Protein AF-A0A7J6RI88-F1 (afdb_monomer_lite)

Sequence (143 aa):
PDSLFLARGNHESRNMNQLYGFKGEVEAKYDETLYNLFCEAFCLLPLAHVINDTVFVTHGGLFSKDGVTLNDIRAVDRDQEPPDSGLMTEMLWSDPMSVRGRAPSQRGVGVMFGEDVTRNFLETNNLQLVVRSHEMKDEGYEV

InterPro domains:
  IPR004843 Calcineurin-like, phosphoesterase domain [PF00149] (4-137)
  IPR006186 Serine/threonine-specific protein phosphatase/bis(5-nucleosyl)-tetraphosphatase [PR00114] (6-30)
  IPR006186 Serine/threonine-specific protein phosphatase/bis(5-nucleosyl)-tetraphosphatase [PR00114] (40-66)
  IPR006186 Serine/threonine-specific protein phosphatase/bis(5-nucleosyl)-tetraphosphatase [PR00114] (70-97)
  IPR006186 Serine/threonine-specific protein phosphatase/bis(5-nucleosyl)-tetraphosphatase [PR00114] (126-143)
  IPR006186 Serine/threonine-specific protein phosphatase/bis(5-nucleosyl)-tetraphosphatase [SM00156] (2-143)
  IPR029052 Metallo-dependent phosphatase-like [G3DSA:3.60.21.10] (1-143)
  IPR029052 Metallo-dependent phosphatase-like [SSF56300] (1-142)
  IPR051134 Protein Phosphatase PPP [PTHR45668] (1-143)

Structure (mmCIF, N/CA/C/O backbone):
data_AF-A0A7J6RI88-F1
#
_entry.id   AF-A0A7J6RI88-F1
#
loop_
_atom_site.group_PDB
_atom_site.id
_atom_site.type_symbol
_atom_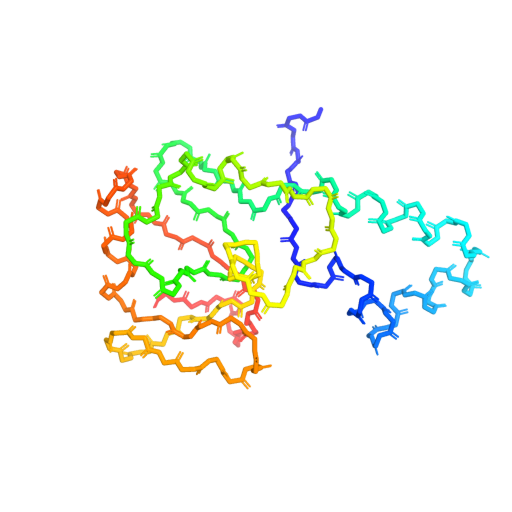site.label_atom_id
_atom_site.label_alt_id
_atom_site.label_comp_id
_atom_site.label_asym_id
_atom_site.label_entity_id
_atom_site.label_seq_id
_atom_site.pdbx_PDB_ins_code
_atom_site.Cartn_x
_atom_site.Cartn_y
_atom_site.Cartn_z
_atom_site.occupancy
_atom_site.B_iso_or_equiv
_atom_site.auth_seq_id
_atom_site.auth_comp_id
_atom_site.auth_asym_id
_atom_site.auth_atom_id
_atom_site.pdbx_PDB_model_num
ATOM 1 N N . PRO A 1 1 ? -13.877 -4.590 -17.540 1.00 85.81 1 PRO A N 1
ATOM 2 C CA . PRO A 1 1 ? -12.953 -4.040 -16.517 1.00 85.81 1 PRO A CA 1
ATOM 3 C C . PRO A 1 1 ? -13.246 -4.571 -15.104 1.00 85.81 1 PRO A C 1
ATOM 5 O O . PRO A 1 1 ? -12.341 -4.592 -14.288 1.00 85.81 1 PRO A O 1
ATOM 8 N N . ASP A 1 2 ? -14.462 -5.055 -14.832 1.00 95.75 2 ASP A N 1
ATOM 9 C CA . ASP A 1 2 ? -14.928 -5.390 -13.470 1.00 95.75 2 ASP A CA 1
ATOM 10 C C . ASP A 1 2 ? -14.640 -6.834 -13.014 1.00 95.75 2 ASP A C 1
ATOM 12 O O . ASP A 1 2 ? -15.195 -7.310 -12.028 1.00 95.75 2 ASP A O 1
ATOM 16 N N . SER A 1 3 ? -13.805 -7.563 -13.755 1.00 96.88 3 SER A N 1
ATOM 17 C CA . SER A 1 3 ? -13.481 -8.971 -13.487 1.00 96.88 3 SER A CA 1
ATOM 18 C C . SER A 1 3 ? -12.107 -9.179 -12.848 1.00 96.88 3 SER A C 1
ATOM 20 O O . SER A 1 3 ? -11.828 -10.270 -12.360 1.00 96.88 3 SER A O 1
ATOM 22 N N . LEU A 1 4 ? -11.232 -8.170 -12.893 1.00 97.75 4 LEU A N 1
ATOM 23 C CA . LEU A 1 4 ? -9.882 -8.213 -12.336 1.00 97.75 4 LEU A CA 1
ATOM 24 C C . LEU A 1 4 ? -9.530 -6.832 -11.785 1.00 97.75 4 LEU A C 1
ATOM 26 O O . LEU A 1 4 ? -9.647 -5.836 -12.495 1.00 97.75 4 LEU A O 1
ATOM 30 N N . PHE A 1 5 ? -9.057 -6.801 -10.542 1.00 98.25 5 PHE A N 1
ATOM 31 C CA . PHE A 1 5 ? -8.676 -5.582 -9.840 1.00 98.25 5 PHE A CA 1
ATOM 32 C C . PHE A 1 5 ? -7.197 -5.664 -9.473 1.00 98.25 5 PHE A C 1
ATOM 34 O O . PHE A 1 5 ? -6.744 -6.673 -8.935 1.00 98.25 5 PHE A O 1
ATOM 41 N N . LEU A 1 6 ? -6.450 -4.609 -9.787 1.00 98.56 6 LEU A N 1
ATOM 42 C CA . LEU A 1 6 ? -5.027 -4.493 -9.482 1.00 98.56 6 LEU A CA 1
ATOM 43 C C . LEU A 1 6 ? -4.847 -3.392 -8.440 1.00 98.56 6 LEU A C 1
ATOM 45 O O . LEU A 1 6 ? -5.371 -2.294 -8.611 1.00 98.56 6 LEU A O 1
ATOM 49 N N . ALA A 1 7 ? -4.113 -3.690 -7.372 1.00 98.38 7 ALA A N 1
ATOM 50 C CA . ALA A 1 7 ? -3.672 -2.704 -6.393 1.00 98.38 7 ALA A CA 1
ATOM 51 C C . ALA A 1 7 ? -2.180 -2.427 -6.592 1.00 98.38 7 ALA A C 1
ATOM 53 O O . ALA A 1 7 ? -1.427 -3.326 -6.965 1.00 98.38 7 ALA A O 1
ATOM 54 N N . ARG A 1 8 ? -1.758 -1.193 -6.332 1.00 98.81 8 ARG A N 1
ATOM 55 C CA . ARG A 1 8 ? -0.348 -0.808 -6.360 1.00 98.81 8 ARG A CA 1
ATOM 56 C C . ARG A 1 8 ? 0.388 -1.449 -5.183 1.00 98.81 8 ARG A C 1
ATOM 58 O O . ARG A 1 8 ? -0.086 -1.366 -4.052 1.00 98.81 8 ARG A O 1
ATOM 65 N N . GLY A 1 9 ? 1.545 -2.048 -5.436 1.00 98.75 9 GLY A N 1
ATOM 66 C CA . GLY A 1 9 ? 2.518 -2.428 -4.420 1.00 98.75 9 GLY A CA 1
ATOM 67 C C . GLY A 1 9 ? 3.720 -1.488 -4.406 1.00 98.75 9 GLY A C 1
ATOM 68 O O . GLY A 1 9 ? 3.836 -0.562 -5.212 1.00 98.75 9 GLY A O 1
ATOM 69 N N . ASN A 1 10 ? 4.637 -1.699 -3.461 1.00 98.56 10 ASN A N 1
ATOM 70 C CA . ASN A 1 10 ? 5.846 -0.878 -3.386 1.00 98.56 10 ASN A CA 1
ATOM 71 C C . ASN A 1 10 ? 6.781 -1.104 -4.588 1.00 98.56 10 ASN A C 1
ATOM 73 O O . ASN A 1 10 ? 7.527 -0.197 -4.963 1.00 98.56 10 ASN A O 1
ATOM 77 N N . HIS A 1 11 ? 6.722 -2.288 -5.209 1.00 98.56 11 HIS A N 1
ATOM 78 C CA . HIS A 1 11 ? 7.511 -2.627 -6.392 1.00 98.56 11 HIS A CA 1
ATOM 79 C C . HIS A 1 11 ? 6.985 -2.003 -7.692 1.00 98.56 11 HIS A C 1
ATOM 81 O O . HIS A 1 11 ? 7.744 -1.916 -8.649 1.00 98.56 11 HIS A O 1
ATOM 87 N N . G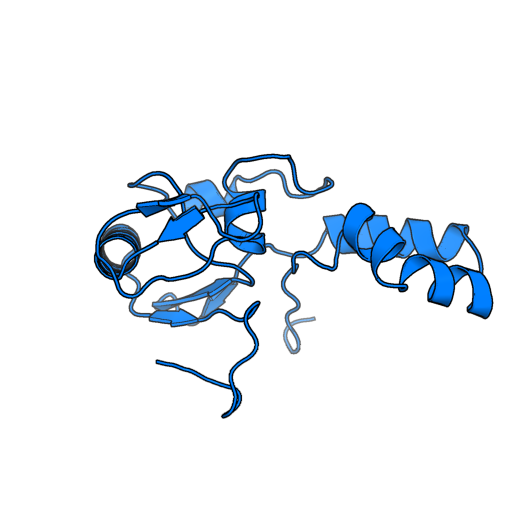LU A 1 12 ? 5.771 -1.455 -7.726 1.00 98.75 12 GLU A N 1
ATOM 88 C CA . GLU A 1 12 ? 5.250 -0.645 -8.837 1.00 98.75 12 GLU A CA 1
ATOM 89 C C . GLU A 1 12 ? 5.687 0.830 -8.683 1.00 98.75 12 GLU A C 1
ATOM 91 O O . GLU A 1 12 ? 4.878 1.768 -8.647 1.00 98.75 12 GLU A O 1
ATOM 96 N N . SER A 1 13 ? 7.001 1.027 -8.529 1.00 98.31 13 SER A N 1
ATOM 97 C CA . SER A 1 13 ? 7.671 2.325 -8.392 1.00 98.31 13 SER A CA 1
ATOM 98 C C . SER A 1 13 ? 9.022 2.332 -9.106 1.00 98.31 13 SER A C 1
ATOM 100 O O . SER A 1 13 ? 9.717 1.310 -9.174 1.00 98.31 13 SER A O 1
ATOM 102 N N . ARG A 1 14 ? 9.443 3.504 -9.597 1.00 98.25 14 ARG A N 1
ATOM 103 C CA . ARG A 1 14 ? 10.697 3.646 -10.361 1.00 98.25 14 ARG A CA 1
ATOM 104 C C . ARG A 1 14 ? 11.920 3.194 -9.571 1.00 98.25 14 ARG A C 1
ATOM 106 O O . ARG A 1 14 ? 12.785 2.520 -10.127 1.00 98.25 14 ARG A O 1
ATOM 113 N N . ASN A 1 15 ? 11.986 3.547 -8.286 1.00 96.75 15 ASN A N 1
ATOM 114 C CA . ASN A 1 15 ? 13.107 3.188 -7.416 1.00 96.75 15 ASN A CA 1
ATOM 115 C C . ASN A 1 15 ? 13.246 1.659 -7.310 1.00 96.75 15 ASN A C 1
ATOM 117 O O . ASN A 1 15 ? 14.311 1.098 -7.572 1.00 96.75 15 ASN A O 1
ATOM 121 N N . MET A 1 16 ? 12.143 0.961 -7.025 1.00 97.94 16 MET A N 1
ATOM 122 C CA . MET A 1 16 ? 12.175 -0.497 -6.903 1.00 97.94 16 MET A CA 1
ATOM 123 C C . MET A 1 16 ? 12.421 -1.182 -8.248 1.00 97.94 16 MET A C 1
ATOM 125 O O . MET A 1 16 ? 13.171 -2.154 -8.307 1.00 97.94 16 MET A O 1
ATOM 129 N N . ASN A 1 17 ? 11.860 -0.675 -9.348 1.00 98.50 17 ASN A N 1
ATOM 130 C CA . ASN A 1 17 ? 12.094 -1.241 -10.678 1.00 98.50 17 ASN A CA 1
ATOM 131 C C . ASN A 1 17 ? 13.554 -1.141 -11.127 1.00 98.50 17 ASN A C 1
ATOM 133 O O . ASN A 1 17 ? 14.047 -2.063 -11.779 1.00 98.50 17 ASN A O 1
ATOM 137 N N . GLN A 1 18 ? 14.238 -0.046 -10.782 1.00 96.44 18 GLN A N 1
ATOM 138 C CA . GLN A 1 18 ? 15.660 0.142 -11.071 1.00 96.44 18 GLN A CA 1
ATOM 139 C C . GLN A 1 18 ? 16.539 -0.817 -10.267 1.00 96.44 18 GLN A C 1
ATOM 141 O O . GLN A 1 18 ? 17.441 -1.431 -10.831 1.00 96.44 18 GLN A O 1
ATOM 146 N N . LEU A 1 19 ? 16.264 -0.968 -8.970 1.00 96.56 19 LEU A N 1
ATOM 147 C CA . LEU A 1 19 ? 17.066 -1.811 -8.082 1.00 96.56 19 LEU A CA 1
ATOM 148 C C . LEU A 1 19 ? 16.828 -3.310 -8.299 1.00 96.56 19 LEU A C 1
ATOM 150 O O . LEU A 1 19 ? 17.770 -4.094 -8.219 1.00 96.56 19 LEU A O 1
ATOM 154 N N . TYR A 1 20 ? 15.586 -3.707 -8.584 1.00 97.25 20 TYR A N 1
ATOM 155 C CA . TYR A 1 20 ? 15.164 -5.113 -8.593 1.00 97.25 20 TYR A CA 1
ATOM 156 C C . TYR A 1 20 ? 14.842 -5.665 -9.988 1.00 97.25 20 TYR A C 1
ATOM 158 O O . TYR A 1 20 ? 14.227 -6.719 -10.117 1.00 97.25 20 TYR A O 1
ATOM 166 N N . GLY A 1 21 ? 15.288 -4.982 -11.044 1.00 97.38 21 GLY A N 1
ATOM 167 C CA . GLY A 1 21 ? 15.449 -5.579 -12.371 1.00 97.38 21 GLY A CA 1
ATOM 168 C C . GLY A 1 21 ? 14.310 -5.363 -13.366 1.00 97.38 21 GLY A C 1
ATOM 169 O O . GLY A 1 21 ? 14.552 -5.546 -14.555 1.00 97.38 21 GLY A O 1
ATOM 170 N N . PHE A 1 22 ? 13.121 -4.906 -12.953 1.00 98.69 22 PHE A N 1
ATOM 171 C CA . PHE A 1 22 ? 12.014 -4.675 -13.898 1.00 98.69 22 PHE A CA 1
ATOM 172 C C . PHE A 1 22 ? 12.378 -3.654 -14.984 1.00 98.69 22 PHE A C 1
ATOM 174 O O . PHE A 1 22 ? 12.121 -3.898 -16.161 1.00 98.69 22 PHE A O 1
ATOM 181 N N . LYS A 1 23 ? 13.052 -2.550 -14.618 1.00 98.50 23 LYS A N 1
ATOM 182 C CA . LYS A 1 23 ? 13.538 -1.572 -15.605 1.00 98.50 23 LYS A CA 1
ATOM 183 C C . LYS A 1 23 ? 14.463 -2.240 -16.625 1.00 98.50 23 LYS A C 1
ATOM 185 O O . LYS A 1 23 ? 14.237 -2.133 -17.827 1.00 98.50 23 LYS A O 1
ATOM 190 N N . GLY A 1 24 ? 15.477 -2.952 -16.129 1.00 98.31 24 GLY A N 1
ATOM 191 C CA . GLY A 1 24 ? 16.459 -3.628 -16.975 1.00 98.31 24 GLY A CA 1
ATOM 192 C C . GLY A 1 24 ? 15.828 -4.690 -17.876 1.00 98.31 24 GLY A C 1
ATOM 193 O O . GLY A 1 24 ? 16.232 -4.834 -19.023 1.00 98.31 24 GLY A O 1
ATOM 194 N N . GLU A 1 25 ? 14.805 -5.398 -17.395 1.00 98.81 25 GLU A N 1
ATOM 195 C CA . GLU A 1 25 ? 14.071 -6.377 -18.193 1.00 98.81 25 GLU A CA 1
ATOM 196 C C . GLU A 1 25 ? 13.292 -5.724 -19.341 1.00 98.81 25 GLU A C 1
ATOM 198 O O . GLU A 1 25 ? 13.372 -6.199 -20.477 1.00 98.81 25 GLU A O 1
ATOM 203 N N . VAL A 1 26 ? 12.551 -4.645 -19.064 1.00 98.75 26 VAL A N 1
ATOM 204 C CA . VAL A 1 26 ? 11.770 -3.943 -20.091 1.00 98.75 26 VAL A CA 1
ATOM 205 C C . VAL A 1 26 ? 12.693 -3.337 -21.143 1.00 98.75 26 VAL A C 1
ATOM 207 O O . VAL A 1 26 ? 12.451 -3.537 -22.328 1.00 98.75 26 VAL A O 1
ATOM 210 N N . GLU A 1 27 ? 13.776 -2.674 -20.739 1.00 98.25 27 GLU A N 1
ATOM 211 C CA . GLU A 1 27 ? 14.739 -2.080 -21.675 1.00 98.25 27 GLU A CA 1
ATOM 212 C C . GLU A 1 27 ? 15.488 -3.133 -22.503 1.00 98.25 27 GLU A C 1
ATOM 214 O O . GLU A 1 27 ? 15.782 -2.896 -23.670 1.00 98.25 27 GLU A O 1
ATOM 219 N N . ALA A 1 28 ? 15.773 -4.312 -21.938 1.00 98.56 28 ALA A N 1
ATOM 220 C CA . ALA A 1 28 ? 16.435 -5.393 -22.668 1.00 98.56 28 ALA A CA 1
ATOM 221 C C . ALA A 1 28 ? 15.518 -6.080 -23.694 1.00 98.56 28 ALA A C 1
ATOM 223 O O . ALA A 1 28 ? 15.994 -6.544 -24.731 1.00 98.56 28 ALA A O 1
ATOM 224 N N . LYS A 1 29 ? 14.218 -6.197 -23.395 1.00 98.75 29 LYS A N 1
ATOM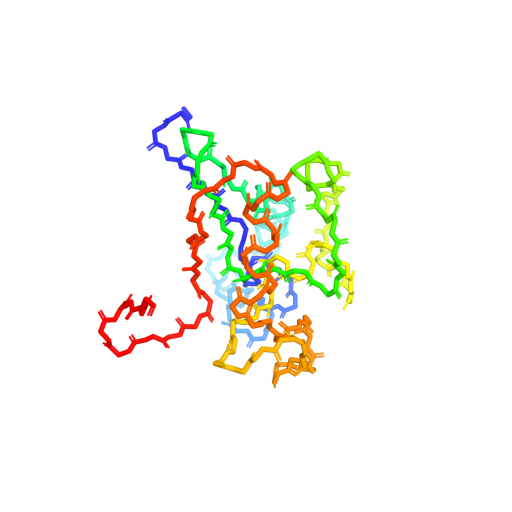 225 C CA . LYS A 1 29 ? 13.230 -6.855 -24.270 1.00 98.75 29 LYS A CA 1
ATOM 226 C C . LYS A 1 29 ? 12.555 -5.889 -25.246 1.00 98.75 29 LYS A C 1
ATOM 228 O O . LYS A 1 29 ? 12.073 -6.331 -26.287 1.00 98.75 29 LYS A O 1
ATOM 233 N N . TYR A 1 30 ? 12.501 -4.608 -24.896 1.00 98.44 30 TYR A N 1
ATOM 234 C CA . TYR A 1 30 ? 11.795 -3.552 -25.613 1.00 98.44 30 TYR A CA 1
ATOM 235 C C . TYR A 1 30 ? 12.654 -2.279 -25.653 1.00 98.44 30 TYR A C 1
ATOM 237 O O . TYR A 1 30 ? 13.700 -2.278 -26.297 1.00 98.44 30 TYR A O 1
ATOM 245 N N . ASP A 1 31 ? 12.218 -1.196 -25.004 1.00 98.06 31 ASP A N 1
ATOM 246 C CA . ASP A 1 31 ? 12.916 0.085 -24.958 1.00 98.06 31 ASP A CA 1
ATOM 247 C C . ASP A 1 31 ? 12.542 0.907 -23.705 1.00 98.06 31 ASP A C 1
ATOM 249 O O . ASP A 1 31 ? 11.643 0.564 -22.929 1.00 98.06 31 ASP A O 1
ATOM 253 N N . GLU A 1 32 ? 13.251 2.021 -23.510 1.00 98.00 32 GLU A N 1
ATOM 254 C CA . GLU A 1 32 ? 13.022 2.964 -22.408 1.00 98.00 32 GLU A CA 1
ATOM 255 C C . GLU A 1 32 ? 11.650 3.660 -22.499 1.00 98.00 32 GLU A C 1
ATOM 257 O O . GLU A 1 32 ? 11.068 4.036 -21.479 1.00 98.00 32 GLU A O 1
ATOM 262 N N . THR A 1 33 ? 11.097 3.817 -23.706 1.00 98.50 33 THR A N 1
ATOM 263 C CA . THR A 1 33 ? 9.782 4.450 -23.887 1.00 98.50 33 THR A CA 1
ATOM 264 C C . THR A 1 33 ? 8.688 3.583 -23.276 1.00 98.50 33 THR A C 1
ATOM 266 O O . THR A 1 33 ? 7.868 4.088 -22.510 1.00 98.50 33 THR A O 1
ATOM 269 N N . LEU A 1 34 ? 8.716 2.270 -23.517 1.00 98.56 34 LEU A N 1
ATOM 270 C CA . LEU A 1 34 ? 7.774 1.341 -22.903 1.00 98.56 34 LEU A CA 1
ATOM 271 C C . LEU A 1 34 ? 7.929 1.287 -21.378 1.00 98.56 34 LEU A C 1
ATOM 273 O O . LEU A 1 34 ? 6.928 1.244 -20.664 1.00 98.56 34 LEU A O 1
ATOM 277 N N . TYR A 1 35 ? 9.157 1.331 -20.858 1.00 98.62 35 TYR A N 1
ATOM 278 C CA . TYR A 1 35 ? 9.377 1.394 -19.410 1.00 98.62 35 TYR A CA 1
ATOM 279 C C . TYR A 1 35 ? 8.746 2.647 -18.784 1.00 98.62 35 TYR A C 1
ATOM 281 O O . TYR A 1 35 ? 8.083 2.559 -17.748 1.00 98.62 35 TYR A O 1
ATOM 289 N N . ASN A 1 36 ? 8.901 3.810 -19.422 1.00 98.38 36 ASN A N 1
ATOM 290 C CA . ASN A 1 36 ? 8.278 5.040 -18.940 1.00 98.38 36 ASN A CA 1
ATOM 291 C C . ASN A 1 36 ? 6.745 4.963 -18.965 1.00 98.38 36 ASN A C 1
ATOM 293 O O . ASN A 1 36 ? 6.121 5.385 -17.993 1.00 98.38 36 ASN A O 1
ATOM 297 N N . LEU A 1 37 ? 6.154 4.330 -19.986 1.00 98.62 37 LEU A N 1
ATOM 298 C CA . LEU A 1 37 ? 4.712 4.061 -20.030 1.00 98.62 37 LEU A CA 1
ATOM 299 C C . LEU A 1 37 ? 4.252 3.130 -18.897 1.00 98.62 37 LEU A C 1
ATOM 301 O O . LEU A 1 37 ? 3.199 3.368 -18.307 1.00 98.62 37 LEU A O 1
ATOM 305 N N . PHE A 1 38 ? 5.032 2.101 -18.542 1.00 98.75 38 PHE A N 1
ATOM 306 C CA . PHE A 1 38 ? 4.732 1.277 -17.364 1.00 98.75 38 PHE A CA 1
ATOM 307 C C . PHE A 1 38 ? 4.748 2.099 -16.075 1.00 98.75 38 PHE A C 1
ATOM 309 O O . PHE A 1 38 ? 3.851 1.946 -15.253 1.00 98.75 38 PHE A O 1
ATOM 316 N N . CYS A 1 39 ? 5.728 2.990 -15.908 1.00 98.44 39 CYS A N 1
ATOM 317 C CA . CYS A 1 39 ? 5.812 3.838 -14.720 1.00 98.44 39 CYS A CA 1
ATOM 318 C C . CYS A 1 39 ? 4.603 4.778 -14.607 1.00 98.44 39 CYS A C 1
ATOM 320 O O . CYS A 1 39 ? 4.027 4.906 -13.531 1.00 98.44 39 CYS A O 1
ATOM 322 N N . GLU A 1 40 ? 4.185 5.395 -15.717 1.00 98.44 40 GLU A N 1
ATOM 323 C CA . GLU A 1 40 ? 2.963 6.208 -15.770 1.00 98.44 40 GLU A CA 1
ATOM 324 C C . GLU A 1 40 ? 1.723 5.372 -15.417 1.00 98.44 40 GLU A C 1
ATOM 326 O O . GLU A 1 40 ? 0.917 5.773 -14.580 1.00 98.44 40 GLU A O 1
ATOM 331 N N . ALA A 1 41 ? 1.599 4.160 -15.968 1.00 98.56 41 ALA A N 1
ATOM 332 C CA . ALA A 1 41 ? 0.496 3.260 -15.639 1.00 98.56 41 ALA A CA 1
ATOM 333 C C . ALA A 1 41 ? 0.500 2.825 -14.160 1.00 98.56 41 ALA A C 1
ATOM 335 O O . ALA A 1 41 ? -0.561 2.738 -13.541 1.00 98.56 41 ALA A O 1
ATOM 336 N N . PHE A 1 42 ? 1.673 2.587 -13.568 1.00 98.81 42 PHE A N 1
ATOM 337 C CA . PHE A 1 42 ? 1.815 2.246 -12.152 1.00 98.81 42 PHE A CA 1
ATOM 338 C C . PHE A 1 42 ? 1.377 3.383 -11.225 1.00 98.81 42 PHE A C 1
ATOM 340 O O . PHE A 1 42 ? 0.740 3.111 -10.205 1.00 98.81 42 PHE A O 1
ATOM 347 N N . CYS A 1 43 ? 1.621 4.645 -11.594 1.00 98.50 43 CYS A N 1
ATOM 348 C CA . CYS A 1 43 ? 1.081 5.808 -10.879 1.00 98.50 43 CYS A CA 1
ATOM 349 C C . CYS A 1 43 ? -0.455 5.835 -10.856 1.00 98.50 43 CYS A C 1
ATOM 351 O O . CYS A 1 43 ? -1.075 6.357 -9.925 1.00 98.50 43 CYS A O 1
ATOM 353 N N . LEU A 1 44 ? -1.095 5.189 -11.831 1.00 98.19 44 LEU A N 1
ATOM 354 C CA . LEU A 1 44 ? -2.547 5.132 -11.922 1.00 98.19 44 LEU A CA 1
ATOM 355 C C . LEU A 1 44 ? -3.197 3.988 -11.132 1.00 98.19 44 LEU A C 1
ATOM 357 O O . LEU A 1 44 ? -4.422 3.986 -10.967 1.00 98.19 44 LEU A O 1
ATOM 361 N N . LEU A 1 45 ? -2.411 3.039 -10.613 1.00 98.62 45 LEU A N 1
ATOM 362 C CA . LEU A 1 45 ? -2.941 1.908 -9.856 1.00 98.62 45 LEU A CA 1
ATOM 363 C C . LEU A 1 45 ? -3.588 2.366 -8.530 1.00 98.62 45 LEU A C 1
ATOM 365 O O . LEU A 1 45 ? -2.991 3.150 -7.785 1.00 98.62 45 LEU A O 1
ATOM 369 N N . PRO A 1 46 ? -4.796 1.871 -8.191 1.00 98.56 46 PRO A N 1
ATOM 370 C CA . PRO A 1 46 ? -5.418 2.098 -6.888 1.00 98.56 46 PRO A CA 1
ATOM 371 C C . PRO A 1 46 ? -4.526 1.643 -5.728 1.00 98.56 46 PRO A C 1
ATOM 373 O O . PRO A 1 46 ? -3.874 0.605 -5.809 1.00 98.56 46 PRO A O 1
ATOM 376 N N . LEU A 1 47 ? -4.542 2.386 -4.621 1.00 98.75 47 LEU A N 1
ATOM 377 C CA . LEU A 1 47 ? -3.724 2.072 -3.441 1.00 98.75 47 LEU A CA 1
ATOM 378 C C . LEU A 1 47 ? -4.370 1.019 -2.528 1.00 98.75 47 LEU A C 1
ATOM 380 O O . LEU A 1 47 ? -3.669 0.296 -1.831 1.00 98.75 47 LEU A O 1
ATOM 384 N N . ALA A 1 48 ? -5.700 0.931 -2.533 1.00 98.69 48 ALA A N 1
ATOM 385 C CA . ALA A 1 48 ? -6.451 0.009 -1.694 1.00 98.69 48 ALA A CA 1
ATOM 386 C C . ALA A 1 48 ? -7.825 -0.306 -2.298 1.00 98.69 48 ALA A C 1
ATOM 388 O O . ALA A 1 48 ? -8.325 0.426 -3.156 1.00 98.69 48 ALA A O 1
ATOM 389 N N . HIS A 1 49 ? -8.446 -1.376 -1.809 1.00 98.75 49 HIS A N 1
ATOM 390 C CA . HIS A 1 49 ? -9.806 -1.784 -2.156 1.00 98.75 49 HIS A CA 1
ATOM 391 C C . HIS A 1 49 ? -10.622 -2.050 -0.890 1.00 98.75 49 HIS A C 1
ATOM 393 O O . HIS A 1 49 ? -10.073 -2.413 0.149 1.00 98.75 49 HIS A O 1
ATOM 399 N N . VAL A 1 50 ? -11.943 -1.897 -0.988 1.00 98.75 50 VAL A N 1
ATOM 400 C CA . VAL A 1 50 ? -12.881 -2.334 0.051 1.00 98.75 50 VAL A CA 1
ATOM 401 C C . VAL A 1 50 ? -13.876 -3.298 -0.577 1.00 98.75 50 VAL A C 1
ATOM 403 O O . VAL A 1 50 ? -14.543 -2.948 -1.549 1.00 98.75 50 VAL A O 1
ATOM 406 N N . ILE A 1 51 ? -13.963 -4.512 -0.037 1.00 98.62 51 ILE A N 1
ATOM 407 C CA . ILE A 1 51 ? -14.868 -5.562 -0.515 1.00 98.62 51 ILE A CA 1
ATOM 408 C C . ILE A 1 51 ? -16.075 -5.621 0.419 1.00 98.62 51 ILE A C 1
ATOM 410 O O . ILE A 1 51 ? -15.908 -5.717 1.637 1.00 98.62 51 ILE A O 1
ATOM 414 N N . ASN A 1 52 ? -17.280 -5.572 -0.159 1.00 97.94 52 ASN A N 1
ATOM 415 C CA . ASN A 1 52 ? -18.563 -5.635 0.554 1.00 97.94 52 ASN A CA 1
ATOM 416 C C . ASN A 1 52 ? -18.634 -4.691 1.766 1.00 97.94 52 ASN A C 1
ATOM 418 O O . ASN A 1 52 ? -19.146 -5.088 2.810 1.00 97.94 52 ASN A O 1
ATOM 422 N N . ASP A 1 53 ? -18.035 -3.501 1.661 1.00 97.75 53 ASP A N 1
ATOM 423 C CA . ASP A 1 53 ? -17.960 -2.494 2.731 1.00 97.75 53 ASP A CA 1
ATOM 424 C C . ASP A 1 53 ? -17.415 -3.014 4.079 1.00 97.75 53 ASP A C 1
ATOM 426 O O . ASP A 1 53 ? -17.671 -2.425 5.124 1.00 97.75 53 ASP A O 1
ATOM 430 N N . THR A 1 54 ? -16.668 -4.125 4.077 1.00 98.19 54 THR A N 1
ATOM 431 C CA . THR A 1 54 ? -16.271 -4.845 5.304 1.00 98.19 54 THR A CA 1
ATOM 432 C C . THR A 1 54 ? -14.805 -5.257 5.329 1.00 98.19 54 THR A C 1
ATOM 434 O O . THR A 1 54 ? -14.207 -5.292 6.405 1.00 98.19 54 THR A O 1
ATOM 437 N N . VAL A 1 55 ? -14.200 -5.550 4.176 1.00 98.81 55 VAL A N 1
ATOM 438 C CA . VAL A 1 55 ? -12.805 -6.007 4.092 1.00 98.81 55 VAL A CA 1
ATOM 439 C C . VAL A 1 55 ? -11.960 -4.957 3.391 1.00 98.81 55 VAL A C 1
ATOM 441 O O . VAL A 1 55 ? -12.168 -4.695 2.208 1.00 98.81 55 VAL A O 1
ATOM 444 N N . PHE A 1 56 ? -10.996 -4.377 4.102 1.00 98.88 56 PHE A N 1
ATOM 445 C CA . PHE A 1 56 ? -10.016 -3.455 3.533 1.00 98.88 56 PHE A CA 1
ATOM 446 C C . PHE A 1 56 ? -8.792 -4.223 3.040 1.00 98.88 56 PHE A C 1
ATOM 448 O O . PHE A 1 56 ? -8.222 -5.028 3.773 1.00 98.88 56 PHE A O 1
ATOM 455 N N . VAL A 1 57 ? -8.389 -3.974 1.798 1.00 98.94 57 VAL A N 1
ATOM 456 C CA . VAL A 1 57 ? -7.269 -4.651 1.141 1.00 98.94 57 VAL A CA 1
ATOM 457 C C . VAL A 1 57 ? -6.235 -3.617 0.719 1.00 98.94 57 VAL A C 1
ATOM 459 O O . VAL A 1 57 ? -6.559 -2.701 -0.035 1.00 98.94 57 VAL A O 1
ATOM 462 N N . THR A 1 58 ? -4.995 -3.781 1.171 1.00 98.81 58 THR A N 1
ATOM 463 C CA . THR A 1 58 ? -3.845 -2.940 0.797 1.00 98.81 58 THR A CA 1
ATOM 464 C C . THR A 1 58 ? -2.593 -3.802 0.640 1.00 98.81 58 THR A C 1
ATOM 466 O O . THR A 1 58 ? -2.565 -4.934 1.109 1.00 98.81 58 THR A O 1
ATOM 469 N N . HIS A 1 59 ? -1.546 -3.307 -0.014 1.00 98.88 59 HIS A N 1
ATOM 470 C CA . HIS A 1 59 ? -0.319 -4.085 -0.198 1.00 98.88 59 HIS A CA 1
ATOM 471 C C . HIS A 1 59 ? 0.499 -4.208 1.102 1.00 98.88 59 HIS A C 1
ATOM 473 O O . HIS A 1 59 ? 0.740 -5.312 1.596 1.00 98.88 59 HIS A O 1
ATOM 479 N N . GLY A 1 60 ? 0.900 -3.059 1.649 1.00 98.75 60 GLY A N 1
ATOM 480 C CA . GLY A 1 60 ? 1.672 -2.883 2.876 1.00 98.75 60 GLY A CA 1
ATOM 481 C C . GLY A 1 60 ? 0.783 -3.004 4.106 1.00 98.75 60 GLY A C 1
ATOM 482 O O . GLY A 1 60 ? 0.491 -4.117 4.539 1.00 98.75 60 GLY A O 1
ATOM 483 N N . GLY A 1 61 ? 0.336 -1.883 4.671 1.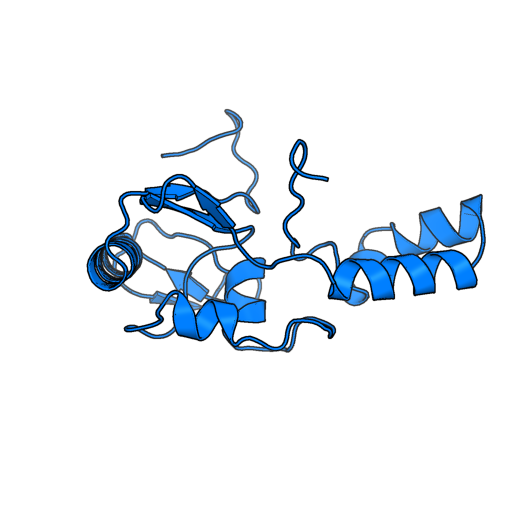00 98.31 61 GLY A N 1
ATOM 484 C CA . GLY A 1 61 ? -0.469 -1.930 5.886 1.00 98.31 61 GLY A CA 1
ATOM 485 C C . GLY A 1 61 ? -1.057 -0.592 6.309 1.00 98.31 61 GLY A C 1
ATOM 486 O O . GLY A 1 61 ? -1.506 0.195 5.477 1.00 98.31 61 GLY A O 1
ATOM 487 N N . LEU A 1 62 ? -1.119 -0.385 7.624 1.00 98.69 62 LEU A N 1
ATOM 488 C CA . LEU A 1 62 ? -1.806 0.741 8.248 1.00 98.69 62 LEU A CA 1
ATOM 489 C C . LEU A 1 62 ? -0.851 1.886 8.609 1.00 98.69 62 LEU A C 1
ATOM 491 O O . LEU A 1 62 ? 0.331 1.901 8.255 1.00 98.69 62 LEU A O 1
ATOM 495 N N . PHE A 1 63 ? -1.413 2.879 9.291 1.00 98.62 63 PHE A N 1
ATOM 496 C CA . PHE A 1 63 ? -0.877 4.228 9.331 1.00 98.62 63 PHE A CA 1
ATOM 497 C C . PHE A 1 63 ? -0.163 4.570 10.638 1.00 98.62 63 PHE A C 1
ATOM 499 O O . PHE A 1 63 ? -0.502 4.079 11.723 1.00 98.62 63 PHE A O 1
ATOM 506 N N . SER A 1 64 ? 0.782 5.503 10.548 1.00 97.94 64 SER A N 1
ATOM 507 C CA . SER A 1 64 ? 1.514 6.045 11.700 1.00 97.94 64 SER A CA 1
ATOM 508 C C . SER A 1 64 ? 0.649 6.912 12.619 1.00 97.94 64 SER A C 1
ATOM 510 O O . SER A 1 64 ? 1.005 7.116 13.780 1.00 97.94 64 SER A O 1
ATOM 512 N N . LYS A 1 65 ? -0.507 7.380 12.132 1.00 97.25 65 LYS A N 1
ATOM 513 C CA . LYS A 1 65 ? -1.482 8.179 12.884 1.00 97.25 65 LYS A CA 1
ATOM 514 C C . LYS A 1 65 ? -2.826 7.468 13.017 1.00 97.25 65 LYS A C 1
ATOM 516 O O . LYS A 1 65 ? -3.232 6.705 12.143 1.00 97.25 65 LYS A O 1
ATOM 521 N N . ASP A 1 66 ? -3.523 7.758 14.107 1.00 98.12 66 ASP A N 1
ATOM 522 C CA . ASP A 1 66 ? -4.898 7.314 14.329 1.00 98.12 66 ASP A CA 1
ATOM 523 C C . ASP A 1 66 ? -5.912 8.206 13.598 1.00 98.12 66 ASP A C 1
ATOM 525 O O . ASP A 1 66 ? -5.597 9.321 13.178 1.00 98.12 66 ASP A O 1
ATOM 529 N N . GLY A 1 67 ? -7.139 7.701 13.443 1.00 98.06 67 GLY A N 1
ATOM 530 C CA . GLY A 1 67 ? -8.254 8.449 12.854 1.00 98.06 67 GLY A CA 1
ATOM 531 C C . GLY A 1 67 ? -8.222 8.571 11.329 1.00 98.06 67 GLY A C 1
ATOM 532 O O . GLY A 1 67 ? -9.004 9.339 10.781 1.00 98.06 67 GLY A O 1
ATOM 533 N N . VAL A 1 68 ? -7.345 7.833 10.637 1.00 98.69 68 VAL A N 1
ATOM 534 C CA . VAL A 1 68 ? -7.375 7.760 9.169 1.00 98.69 68 VAL A CA 1
ATOM 535 C C . VAL A 1 68 ? -8.663 7.081 8.719 1.00 98.69 68 VAL A C 1
ATOM 537 O O . VAL A 1 68 ? -8.963 5.952 9.118 1.00 98.69 68 VAL A O 1
ATOM 540 N N . THR A 1 69 ? -9.407 7.769 7.863 1.00 98.81 69 THR A N 1
ATOM 541 C CA . THR A 1 69 ? -10.675 7.298 7.316 1.00 98.81 69 THR A CA 1
ATOM 542 C C . THR A 1 69 ? -10.532 6.801 5.880 1.00 98.81 69 THR A C 1
ATOM 544 O O . THR A 1 69 ? -9.612 7.178 5.151 1.00 98.81 69 THR A O 1
ATOM 547 N N . LEU A 1 70 ? -11.506 6.018 5.411 1.00 98.69 70 LEU A N 1
ATOM 548 C CA . LEU A 1 70 ? -11.615 5.654 3.994 1.00 98.69 70 LEU A CA 1
ATOM 549 C C . LEU A 1 70 ? -11.709 6.882 3.070 1.00 98.69 70 LEU A C 1
ATOM 551 O O . LEU A 1 70 ? -11.294 6.811 1.916 1.00 98.69 70 LEU A O 1
ATOM 555 N N . ASN A 1 71 ? -12.232 8.013 3.555 1.00 98.62 71 ASN A N 1
ATOM 556 C CA . ASN A 1 71 ? -12.283 9.251 2.778 1.00 98.62 71 ASN A CA 1
ATOM 557 C C . ASN A 1 71 ? -10.907 9.906 2.646 1.00 98.62 71 ASN A C 1
ATOM 559 O O . ASN A 1 71 ? -10.588 10.393 1.564 1.00 98.62 71 ASN A O 1
ATOM 563 N N . ASP A 1 72 ? -10.076 9.850 3.690 1.00 98.69 72 ASP A N 1
ATOM 564 C CA . ASP A 1 72 ? -8.690 10.324 3.609 1.00 98.69 72 ASP A CA 1
ATOM 565 C C . ASP A 1 72 ? -7.904 9.518 2.572 1.00 98.69 72 ASP A C 1
ATOM 567 O O . ASP A 1 72 ? -7.176 10.093 1.769 1.00 98.69 72 ASP A O 1
ATOM 571 N N . ILE A 1 73 ? -8.107 8.194 2.538 1.00 98.56 73 ILE A N 1
ATOM 572 C CA . ILE A 1 73 ? -7.472 7.293 1.565 1.00 98.56 73 ILE A CA 1
ATOM 573 C C . ILE A 1 73 ? -7.931 7.612 0.134 1.00 98.56 73 ILE A C 1
ATOM 575 O O . ILE A 1 73 ? -7.102 7.697 -0.768 1.00 98.56 73 ILE A O 1
ATOM 579 N N . ARG A 1 74 ? -9.236 7.829 -0.086 1.00 98.31 74 ARG A N 1
ATOM 580 C CA . ARG A 1 74 ? -9.780 8.216 -1.405 1.00 98.31 74 ARG A CA 1
ATOM 581 C C . ARG A 1 74 ? -9.268 9.572 -1.892 1.00 98.31 74 ARG A C 1
ATOM 583 O O . ARG A 1 74 ? -9.213 9.785 -3.098 1.00 98.31 74 ARG A O 1
ATOM 590 N N . ALA A 1 75 ? -8.938 10.476 -0.973 1.00 98.31 75 ALA A N 1
ATOM 591 C CA . ALA A 1 75 ? -8.449 11.816 -1.280 1.00 98.31 75 ALA A CA 1
ATOM 592 C C . ALA A 1 75 ? -6.933 11.874 -1.542 1.00 98.31 75 ALA A C 1
ATOM 594 O O . ALA A 1 75 ? -6.430 12.936 -1.906 1.00 98.31 75 ALA A O 1
ATOM 595 N N . VAL A 1 76 ? -6.200 10.768 -1.358 1.00 98.38 76 VAL A N 1
ATOM 596 C CA . VAL A 1 76 ? -4.770 10.707 -1.677 1.00 98.38 76 VAL A CA 1
ATOM 597 C C . VAL A 1 76 ? -4.570 10.926 -3.174 1.00 98.38 76 VAL A C 1
ATOM 599 O O . VAL A 1 76 ? -5.069 10.158 -3.998 1.00 98.38 76 VAL A O 1
ATOM 602 N N . ASP A 1 77 ? -3.782 11.944 -3.518 1.00 97.94 77 ASP A N 1
ATOM 603 C CA . ASP A 1 77 ? -3.269 12.105 -4.874 1.00 97.94 77 ASP A CA 1
ATOM 604 C C . ASP A 1 77 ? -2.248 11.000 -5.156 1.00 97.94 77 ASP A C 1
ATOM 606 O O . ASP A 1 77 ? -1.115 11.031 -4.675 1.00 97.94 77 ASP A O 1
ATOM 610 N N . ARG A 1 78 ? -2.690 9.965 -5.868 1.00 97.50 78 ARG A N 1
ATOM 611 C CA . ARG A 1 78 ? -1.888 8.768 -6.140 1.00 97.50 78 ARG A CA 1
ATOM 612 C C . ARG A 1 78 ? -1.107 8.834 -7.452 1.00 97.50 78 ARG A C 1
ATOM 614 O O . ARG A 1 78 ? -0.268 7.962 -7.659 1.00 97.50 78 ARG A O 1
ATOM 621 N N . ASP A 1 79 ? -1.381 9.815 -8.318 1.00 97.94 79 ASP A N 1
ATOM 622 C CA . ASP A 1 79 ? -0.781 9.938 -9.657 1.00 97.94 79 ASP A CA 1
ATOM 623 C C . ASP A 1 79 ? 0.644 10.517 -9.599 1.00 97.94 79 ASP A C 1
ATOM 625 O O . ASP A 1 79 ? 0.971 11.560 -10.160 1.00 97.94 79 ASP A O 1
ATOM 629 N N . GLN A 1 80 ? 1.493 9.849 -8.823 1.00 98.00 80 GLN A N 1
ATOM 630 C CA . GLN A 1 80 ? 2.875 10.222 -8.559 1.00 98.00 80 GLN A CA 1
ATOM 631 C C . GLN A 1 80 ? 3.678 9.004 -8.088 1.00 98.00 80 GLN A C 1
ATOM 633 O O . GLN A 1 80 ? 3.128 7.938 -7.789 1.00 98.00 80 GLN A O 1
ATOM 638 N N . GLU A 1 81 ? 5.000 9.146 -8.010 1.00 98.25 81 GLU A N 1
ATOM 639 C CA . GLU A 1 81 ? 5.828 8.183 -7.279 1.00 98.25 81 GLU A CA 1
ATOM 640 C C . GLU A 1 81 ? 5.510 8.245 -5.776 1.00 98.25 81 GLU A C 1
ATOM 642 O O . GLU A 1 81 ? 5.161 9.318 -5.275 1.00 98.25 81 GLU A O 1
ATOM 647 N N . PRO A 1 82 ? 5.634 7.128 -5.033 1.00 97.81 82 PRO A N 1
ATOM 648 C CA . PRO A 1 82 ? 5.432 7.153 -3.592 1.00 97.81 82 PRO A CA 1
ATOM 649 C C . PRO A 1 82 ? 6.375 8.173 -2.929 1.00 97.81 82 PRO A C 1
ATOM 651 O O . PRO A 1 82 ? 7.585 8.096 -3.155 1.00 97.81 82 PRO A O 1
ATOM 654 N N . PRO A 1 83 ? 5.861 9.111 -2.113 1.00 97.19 83 PRO A N 1
ATOM 655 C CA . PRO A 1 83 ? 6.704 10.043 -1.371 1.00 97.19 83 PRO A CA 1
ATOM 656 C C . PRO A 1 83 ? 7.495 9.327 -0.261 1.00 97.19 83 PRO A C 1
ATOM 658 O O . PRO A 1 83 ? 7.257 8.158 0.047 1.00 97.19 83 PRO A O 1
ATOM 661 N N . ASP A 1 84 ? 8.399 10.045 0.409 1.00 94.00 84 ASP A N 1
ATOM 662 C CA . ASP A 1 84 ? 9.191 9.486 1.520 1.00 94.00 84 ASP A CA 1
ATOM 663 C C . ASP A 1 84 ? 8.339 9.140 2.758 1.00 94.00 84 ASP A C 1
ATOM 665 O O . ASP A 1 84 ? 8.735 8.329 3.594 1.00 94.00 84 ASP A O 1
ATOM 669 N N . SER A 1 85 ? 7.163 9.761 2.904 1.00 96.19 85 SER A N 1
ATOM 670 C CA . SER A 1 85 ? 6.243 9.531 4.024 1.00 96.19 85 SER A CA 1
ATOM 671 C C . SER A 1 85 ? 4.798 9.896 3.674 1.00 96.19 85 SER A C 1
ATOM 673 O O . SER A 1 85 ? 4.535 10.585 2.688 1.00 96.19 85 SER A O 1
ATOM 675 N N . GLY A 1 86 ? 3.855 9.468 4.516 1.00 97.62 86 GLY A N 1
ATOM 676 C CA . GLY A 1 86 ? 2.428 9.753 4.373 1.00 97.62 86 GLY A CA 1
ATOM 677 C C . GLY A 1 86 ? 1.603 8.517 4.021 1.00 97.62 86 GLY A C 1
ATOM 678 O O . GLY A 1 86 ? 2.120 7.405 3.932 1.00 97.62 86 GLY A O 1
ATOM 679 N N . LEU A 1 87 ? 0.296 8.719 3.823 1.00 98.62 87 LEU A N 1
ATOM 680 C CA . LEU A 1 87 ? -0.674 7.624 3.678 1.00 98.62 87 LEU A CA 1
ATOM 681 C C . LEU A 1 87 ? -0.342 6.688 2.513 1.00 98.62 87 LEU A C 1
ATOM 683 O O . LEU A 1 87 ? -0.450 5.475 2.655 1.00 98.62 87 LEU A O 1
ATOM 687 N N . MET A 1 88 ? 0.074 7.249 1.374 1.00 98.62 88 MET A N 1
ATOM 688 C CA . MET A 1 88 ? 0.471 6.466 0.206 1.00 98.62 88 MET A CA 1
ATOM 689 C C . MET A 1 88 ? 1.639 5.538 0.538 1.00 98.62 88 MET A C 1
ATOM 691 O O . MET A 1 88 ? 1.550 4.336 0.321 1.00 98.62 88 MET A O 1
ATOM 695 N N . THR A 1 89 ? 2.710 6.081 1.109 1.00 98.56 89 THR A N 1
ATOM 696 C CA . THR A 1 89 ? 3.911 5.327 1.476 1.00 98.56 89 THR A CA 1
ATOM 697 C C . THR A 1 89 ? 3.597 4.244 2.500 1.00 98.56 89 THR A C 1
ATOM 699 O O . THR A 1 89 ? 4.006 3.101 2.331 1.00 98.56 89 THR A O 1
ATOM 702 N N . GLU A 1 90 ? 2.820 4.565 3.531 1.00 98.75 90 GLU A N 1
ATOM 703 C CA . GLU A 1 90 ? 2.452 3.618 4.588 1.00 98.75 90 GLU A CA 1
ATOM 704 C C . GLU A 1 90 ? 1.567 2.474 4.062 1.00 98.75 90 GLU A C 1
ATOM 706 O O . GLU A 1 90 ? 1.805 1.312 4.395 1.00 98.75 90 GLU A O 1
ATOM 711 N N . MET A 1 91 ? 0.630 2.749 3.146 1.00 98.81 91 MET A N 1
ATOM 712 C CA . MET A 1 91 ? -0.152 1.691 2.487 1.00 98.81 91 MET A CA 1
ATOM 713 C C . MET A 1 91 ? 0.704 0.741 1.652 1.00 98.81 91 MET A C 1
ATOM 715 O O . MET A 1 91 ? 0.302 -0.404 1.469 1.00 98.81 91 MET A O 1
ATOM 719 N N . LEU A 1 92 ? 1.863 1.179 1.157 1.00 98.81 92 LEU A N 1
ATOM 720 C CA . LEU A 1 92 ? 2.755 0.357 0.337 1.00 98.81 92 LEU A CA 1
ATOM 721 C C . LEU A 1 92 ? 3.855 -0.343 1.153 1.00 98.81 92 LEU A C 1
ATOM 723 O O . LEU A 1 92 ? 4.349 -1.371 0.701 1.00 98.81 92 LEU A O 1
ATOM 727 N N . TRP A 1 93 ? 4.230 0.180 2.326 1.00 98.69 93 TRP A N 1
ATOM 728 C CA . TRP A 1 93 ? 5.453 -0.232 3.038 1.00 98.69 93 TRP A CA 1
ATOM 729 C C . TRP A 1 93 ? 5.287 -0.638 4.505 1.00 98.69 93 TRP A C 1
ATOM 731 O O . TRP A 1 93 ? 6.212 -1.218 5.068 1.00 98.69 93 TRP A O 1
ATOM 741 N N . SER A 1 94 ? 4.175 -0.301 5.159 1.00 98.69 94 SER A N 1
ATOM 742 C CA . SER A 1 94 ? 3.992 -0.635 6.576 1.00 98.69 94 SER A CA 1
ATOM 743 C C . SER A 1 94 ? 3.789 -2.138 6.791 1.00 98.69 94 SER A C 1
ATOM 745 O O . SER A 1 94 ? 3.177 -2.815 5.962 1.00 98.69 94 SER A O 1
ATOM 747 N N . ASP A 1 95 ? 4.219 -2.634 7.951 1.00 98.75 95 ASP A N 1
ATOM 748 C CA . ASP A 1 95 ? 4.096 -4.040 8.354 1.00 98.75 95 ASP A CA 1
ATOM 749 C C . ASP A 1 95 ? 3.452 -4.187 9.741 1.00 98.75 95 ASP A C 1
ATOM 751 O O . ASP A 1 95 ? 3.596 -3.308 10.596 1.00 98.75 95 ASP A O 1
ATOM 755 N N . PRO A 1 96 ? 2.734 -5.291 10.000 1.00 98.38 96 PRO A N 1
ATOM 756 C CA . PRO A 1 96 ? 2.222 -5.578 11.328 1.00 98.38 96 PRO A CA 1
ATOM 757 C C . PRO A 1 96 ? 3.353 -5.989 12.284 1.00 98.38 96 PRO A C 1
ATOM 759 O O . PRO A 1 96 ? 4.404 -6.481 11.879 1.00 98.38 96 PRO A O 1
ATOM 762 N N . MET A 1 97 ? 3.123 -5.834 13.585 1.00 97.50 97 MET A N 1
ATOM 763 C CA . MET A 1 97 ? 3.974 -6.396 14.634 1.00 97.50 97 MET A CA 1
ATOM 764 C C . MET A 1 97 ? 3.140 -7.028 15.749 1.00 97.50 97 MET A C 1
ATOM 766 O O . MET A 1 97 ? 2.000 -6.641 15.996 1.00 97.50 97 MET A O 1
ATOM 770 N N . SER A 1 98 ? 3.736 -7.983 16.465 1.00 96.06 98 SER A N 1
ATOM 771 C CA . SER A 1 98 ? 3.081 -8.705 17.565 1.00 96.06 98 SER A CA 1
ATOM 772 C C . SER A 1 98 ? 2.884 -7.865 18.831 1.00 96.06 98 SER A C 1
ATOM 774 O O . SER A 1 98 ? 2.089 -8.219 19.701 1.00 96.06 98 SER A O 1
ATOM 776 N N . VAL A 1 99 ? 3.610 -6.753 18.958 1.00 97.00 99 VAL A N 1
ATOM 777 C CA . VAL A 1 99 ? 3.535 -5.850 20.110 1.00 97.00 99 VAL A CA 1
ATOM 778 C C . VAL A 1 99 ? 2.508 -4.752 19.840 1.00 97.00 99 VAL A C 1
ATOM 780 O O . VAL A 1 99 ? 2.384 -4.264 18.721 1.00 97.00 99 VAL A O 1
ATOM 783 N N . ARG A 1 100 ? 1.778 -4.332 20.876 1.00 98.31 100 ARG A N 1
ATOM 784 C CA . ARG A 1 100 ? 0.840 -3.201 20.789 1.00 98.31 100 ARG A CA 1
ATOM 785 C C . ARG A 1 100 ? 1.565 -1.879 20.521 1.00 98.31 100 ARG A C 1
ATOM 787 O O . ARG A 1 100 ? 2.690 -1.673 20.976 1.00 98.31 100 ARG A O 1
ATOM 794 N N . GLY A 1 101 ? 0.882 -0.957 19.855 1.00 98.19 101 GLY A N 1
ATOM 795 C CA . GLY A 1 101 ? 1.361 0.380 19.533 1.00 98.19 101 GLY A CA 1
ATOM 796 C C . GLY A 1 101 ? 1.988 0.470 18.144 1.00 98.19 101 GLY A C 1
ATOM 797 O O . GLY A 1 101 ? 1.546 -0.173 17.193 1.00 98.19 101 GLY A O 1
ATOM 798 N N . ARG A 1 102 ? 3.009 1.322 18.014 1.00 98.50 102 ARG A N 1
ATOM 799 C CA . ARG A 1 102 ? 3.730 1.580 16.761 1.00 98.50 102 ARG A CA 1
ATOM 800 C C . ARG A 1 102 ? 5.233 1.583 17.003 1.00 9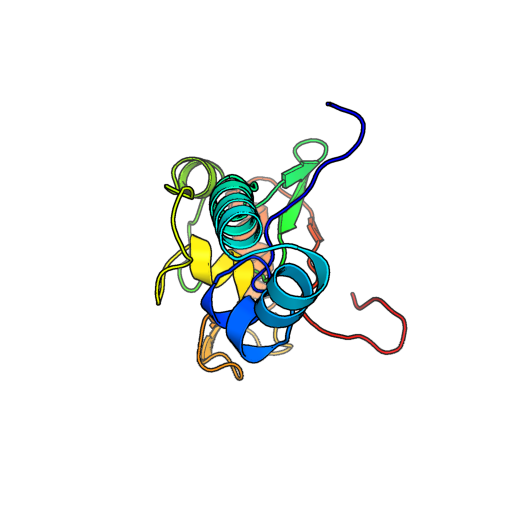8.50 102 ARG A C 1
ATOM 802 O O . ARG A 1 102 ? 5.678 2.011 18.067 1.00 98.50 102 ARG A O 1
ATOM 809 N N . ALA A 1 103 ? 6.005 1.149 16.015 1.00 98.06 103 ALA A N 1
ATOM 810 C CA . ALA A 1 103 ? 7.464 1.192 16.052 1.00 98.06 103 ALA A CA 1
ATOM 811 C C . ALA A 1 103 ? 8.042 1.594 14.683 1.00 98.06 103 ALA A C 1
ATOM 813 O O . ALA A 1 103 ? 7.348 1.483 13.669 1.00 98.06 103 ALA A O 1
ATOM 814 N N . PRO A 1 104 ? 9.300 2.067 14.623 1.00 97.56 104 PRO A N 1
ATOM 815 C CA . PRO A 1 104 ? 9.972 2.315 13.352 1.00 97.56 104 PRO A CA 1
ATOM 816 C C . PRO A 1 104 ? 9.998 1.061 12.470 1.00 97.56 104 PRO A C 1
ATOM 818 O O . PRO A 1 104 ? 10.271 -0.035 12.963 1.00 97.56 104 PRO A O 1
ATOM 821 N N . SER A 1 105 ? 9.732 1.229 11.172 1.00 97.44 105 SER A N 1
ATOM 822 C CA . SER A 1 105 ? 9.808 0.140 10.194 1.00 97.44 105 SER A CA 1
ATOM 823 C C . SER A 1 105 ? 11.224 -0.419 10.087 1.00 97.44 105 SER A C 1
ATOM 825 O O . SER A 1 105 ? 12.194 0.331 9.950 1.00 97.44 105 SER A O 1
ATOM 827 N N . GLN A 1 106 ? 11.340 -1.748 10.067 1.00 94.75 106 GLN A N 1
ATOM 828 C CA . GLN A 1 106 ? 12.614 -2.429 9.809 1.00 94.75 106 GLN A CA 1
ATOM 829 C C . GLN A 1 106 ? 13.114 -2.211 8.373 1.00 94.75 106 GLN A C 1
ATOM 831 O O . GLN A 1 106 ? 14.290 -2.427 8.088 1.00 94.75 106 GLN A O 1
ATOM 836 N N . ARG A 1 107 ? 12.241 -1.737 7.475 1.00 95.19 107 ARG A N 1
ATOM 837 C CA . ARG A 1 107 ? 12.570 -1.401 6.083 1.00 95.19 107 ARG A CA 1
ATOM 838 C C . ARG A 1 107 ? 13.162 -0.003 5.927 1.00 95.19 107 ARG A C 1
ATOM 840 O O . ARG A 1 107 ? 13.560 0.362 4.827 1.00 95.19 107 ARG A O 1
ATOM 847 N N . GLY A 1 108 ? 13.174 0.799 6.996 1.00 95.88 108 GLY A N 1
ATOM 848 C CA . GLY A 1 108 ? 13.581 2.207 6.958 1.00 95.88 108 GLY A CA 1
ATOM 849 C C . GLY A 1 108 ? 12.536 3.158 6.357 1.00 95.88 108 GLY A C 1
ATOM 850 O O . GLY A 1 108 ? 12.772 4.360 6.317 1.00 95.88 108 GLY A O 1
ATOM 851 N N . VAL A 1 109 ? 11.380 2.640 5.927 1.00 96.69 109 VAL A N 1
ATOM 852 C CA . VAL A 1 109 ? 10.249 3.393 5.365 1.00 96.69 109 VAL A CA 1
ATOM 853 C C . VAL A 1 109 ? 8.926 2.766 5.816 1.00 96.69 109 VAL A C 1
ATOM 855 O O . VAL A 1 109 ? 8.836 1.547 5.969 1.00 96.69 109 VAL A O 1
ATOM 858 N N . GLY A 1 110 ? 7.907 3.592 6.058 1.00 97.25 110 GLY A N 1
ATOM 859 C CA . GLY A 1 110 ? 6.640 3.161 6.660 1.00 97.25 110 GLY A CA 1
ATOM 860 C C . GLY A 1 110 ? 6.732 2.983 8.180 1.00 97.25 110 GLY A C 1
ATOM 861 O O . GLY A 1 110 ? 7.649 3.490 8.832 1.00 97.25 110 GLY A O 1
ATOM 862 N N . VAL A 1 111 ? 5.775 2.257 8.759 1.00 98.50 111 VAL A N 1
ATOM 863 C CA . VAL A 1 111 ? 5.679 2.033 10.210 1.00 98.50 111 VAL A CA 1
ATOM 864 C C . VAL A 1 111 ? 5.368 0.568 10.524 1.00 98.50 111 VAL A C 1
ATOM 866 O O . VAL A 1 111 ? 4.687 -0.102 9.751 1.00 98.50 111 VAL A O 1
ATOM 869 N N . MET A 1 112 ? 5.843 0.075 11.669 1.00 98.69 112 MET A N 1
ATOM 870 C CA . MET A 1 112 ? 5.347 -1.174 12.251 1.00 98.69 112 MET A CA 1
ATOM 871 C C . MET A 1 112 ? 4.115 -0.872 13.108 1.00 98.69 112 MET A C 1
ATOM 873 O O . MET A 1 112 ? 4.174 0.041 13.937 1.00 98.69 112 MET A O 1
ATOM 877 N N . PHE A 1 113 ? 3.026 -1.626 12.971 1.00 98.81 113 PHE A N 1
ATOM 878 C CA . PHE A 1 113 ? 1.781 -1.375 13.713 1.00 98.81 113 PHE A CA 1
ATOM 879 C C . PHE A 1 113 ? 1.244 -2.622 14.426 1.00 98.81 113 PHE A C 1
ATOM 881 O O . PHE A 1 113 ? 1.265 -3.723 13.887 1.00 98.81 113 PHE A O 1
ATOM 888 N N . GLY A 1 114 ? 0.764 -2.443 15.655 1.00 98.69 114 GLY A N 1
ATOM 889 C CA . GLY A 1 114 ? 0.212 -3.514 16.481 1.00 98.69 114 GLY A CA 1
ATOM 890 C C . GLY A 1 114 ? -1.262 -3.829 16.213 1.00 98.69 114 GLY A C 1
ATOM 891 O O . GLY A 1 114 ? -1.969 -3.144 15.463 1.00 98.69 114 GLY A O 1
ATOM 892 N N . GLU A 1 115 ? -1.757 -4.861 16.899 1.00 98.25 115 GLU A N 1
ATOM 893 C CA . GLU A 1 115 ? -3.168 -5.275 16.858 1.00 98.25 115 GLU A CA 1
ATOM 894 C C . GLU A 1 115 ? -4.154 -4.166 17.271 1.00 98.25 115 GLU A C 1
ATOM 896 O O . GLU A 1 115 ? -5.273 -4.096 16.765 1.00 98.25 115 GLU A O 1
ATOM 901 N N . ASP A 1 116 ? -3.753 -3.276 18.176 1.00 98.62 116 ASP A N 1
ATOM 902 C CA . ASP A 1 116 ? -4.555 -2.160 18.673 1.00 98.62 116 ASP A CA 1
ATOM 903 C C . ASP A 1 116 ? -4.757 -1.078 17.609 1.00 98.62 116 ASP A C 1
ATOM 905 O O . ASP A 1 116 ? -5.862 -0.554 17.477 1.00 98.62 116 ASP A O 1
ATOM 909 N N . VAL A 1 117 ? -3.733 -0.812 16.794 1.00 98.75 117 VAL A N 1
ATOM 910 C CA . VAL A 1 117 ? -3.836 0.084 15.632 1.00 98.75 117 VAL A CA 1
ATOM 911 C C . VAL A 1 117 ? -4.803 -0.490 14.598 1.00 98.75 117 VAL A C 1
ATOM 913 O O . VAL A 1 117 ? -5.660 0.227 14.081 1.00 98.75 117 VAL A O 1
ATOM 916 N N . THR A 1 118 ? -4.702 -1.797 14.339 1.00 98.81 118 THR A N 1
ATOM 917 C CA . THR A 1 118 ? -5.600 -2.500 13.412 1.00 98.81 118 THR A CA 1
ATOM 918 C C . THR A 1 118 ? -7.044 -2.432 13.886 1.00 98.81 118 THR A C 1
ATOM 920 O O . THR A 1 118 ? -7.926 -2.030 13.129 1.00 98.81 118 THR A O 1
ATOM 923 N N . ARG A 1 119 ? -7.283 -2.741 15.162 1.00 98.69 119 ARG A N 1
ATOM 924 C CA . ARG A 1 119 ? -8.612 -2.674 15.775 1.00 98.69 119 ARG A CA 1
ATOM 925 C C . ARG A 1 119 ? -9.209 -1.270 15.695 1.00 98.69 119 ARG A C 1
ATOM 927 O O . ARG A 1 119 ? -10.338 -1.126 15.240 1.00 98.69 119 ARG A O 1
ATOM 934 N N . ASN A 1 120 ? -8.438 -0.244 16.058 1.00 98.75 120 ASN A N 1
ATOM 935 C CA . ASN A 1 120 ? -8.888 1.146 16.005 1.00 98.75 120 ASN A CA 1
ATOM 936 C C . ASN A 1 120 ? -9.275 1.579 14.580 1.00 98.75 120 ASN A C 1
ATOM 938 O O . ASN A 1 120 ? -10.305 2.221 14.381 1.00 98.75 120 ASN A O 1
ATOM 942 N N . PHE A 1 121 ? -8.478 1.207 13.573 1.00 98.88 121 PHE A N 1
ATOM 943 C CA . PHE A 1 121 ? -8.783 1.516 12.174 1.00 98.88 121 PHE A CA 1
ATOM 944 C C . PHE A 1 121 ? -10.065 0.827 11.694 1.00 98.88 121 PHE A C 1
ATOM 946 O O . PHE A 1 121 ? -10.894 1.468 11.041 1.00 98.88 121 PHE A O 1
ATOM 953 N N . LEU A 1 122 ? -10.237 -0.455 12.036 1.00 98.81 122 LEU A N 1
ATOM 954 C CA . LEU A 1 122 ? -11.429 -1.226 11.688 1.00 98.81 122 LEU A CA 1
ATOM 955 C C . LEU A 1 122 ? -12.688 -0.623 12.324 1.00 98.81 122 LEU A C 1
ATOM 957 O O . LEU A 1 122 ? -13.662 -0.370 11.620 1.00 98.81 122 LEU A O 1
ATOM 961 N N . GLU A 1 123 ? -12.644 -0.309 13.620 1.00 98.69 123 GLU A N 1
ATOM 962 C CA . GLU A 1 123 ? -13.753 0.326 14.345 1.00 98.69 123 GLU A CA 1
ATOM 963 C C . GLU A 1 123 ? -14.088 1.713 13.777 1.00 98.69 123 GLU A C 1
ATOM 965 O O . GLU 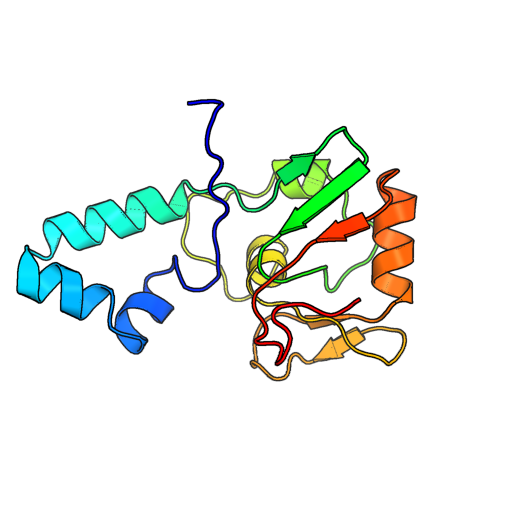A 1 123 ? -15.250 1.999 13.491 1.00 98.69 123 GLU A O 1
ATOM 970 N N . THR A 1 124 ? -13.072 2.548 13.529 1.00 98.56 124 THR A N 1
ATOM 971 C CA . THR A 1 124 ? -13.234 3.903 12.966 1.00 98.56 124 THR A CA 1
ATOM 972 C C . THR A 1 124 ? -13.953 3.889 11.616 1.00 98.56 124 THR A C 1
ATOM 974 O O . THR A 1 124 ? -14.707 4.809 11.301 1.00 98.56 124 THR A O 1
ATOM 977 N N . ASN A 1 125 ? -13.723 2.852 10.810 1.00 98.75 125 ASN A N 1
ATOM 978 C CA . ASN A 1 125 ? -14.215 2.763 9.438 1.00 98.75 125 ASN A CA 1
ATOM 979 C C . ASN A 1 125 ? -15.355 1.754 9.252 1.00 98.75 125 ASN A C 1
ATOM 981 O O . ASN A 1 125 ? -15.766 1.525 8.116 1.00 98.75 125 ASN A O 1
ATOM 985 N N . ASN A 1 126 ? -15.874 1.174 10.340 1.00 98.56 126 ASN A N 1
ATOM 986 C CA . ASN A 1 126 ? -16.901 0.129 10.313 1.00 98.56 126 ASN A CA 1
ATOM 987 C C . ASN A 1 126 ? -16.517 -1.073 9.420 1.00 98.56 126 ASN A C 1
ATOM 989 O O . ASN A 1 126 ? -17.317 -1.575 8.633 1.00 98.56 126 ASN A O 1
ATOM 993 N N . LEU A 1 127 ? -15.269 -1.523 9.542 1.00 98.81 127 LEU A N 1
ATOM 994 C CA . LEU A 1 127 ? -14.702 -2.664 8.827 1.00 98.81 127 LEU A CA 1
ATOM 995 C C . LEU A 1 127 ? -14.500 -3.852 9.776 1.00 98.81 127 LEU A C 1
ATOM 997 O O . LEU A 1 127 ? -14.528 -3.713 10.996 1.00 98.81 127 LEU A O 1
ATOM 1001 N N . GLN A 1 128 ? -14.257 -5.030 9.207 1.00 98.62 128 GLN A N 1
ATOM 1002 C CA . GLN A 1 128 ? -14.092 -6.280 9.954 1.00 98.62 128 GLN A CA 1
ATOM 1003 C C . GLN A 1 128 ? -12.724 -6.932 9.757 1.00 98.62 128 GLN A C 1
ATOM 1005 O O . GLN A 1 128 ? -12.268 -7.661 10.635 1.00 98.62 128 GLN A O 1
ATOM 1010 N N . LEU A 1 129 ? -12.070 -6.691 8.619 1.00 98.69 129 LEU A N 1
ATOM 1011 C CA . LEU A 1 129 ? -10.822 -7.359 8.266 1.00 98.69 129 LEU A CA 1
ATOM 1012 C C . LEU A 1 129 ? -9.909 -6.434 7.465 1.00 98.69 129 LEU A C 1
ATOM 1014 O O . LEU A 1 129 ? -10.366 -5.713 6.576 1.00 98.69 129 LEU A O 1
ATOM 1018 N N . VAL A 1 130 ? -8.613 -6.511 7.760 1.00 98.75 130 VAL A N 1
ATOM 1019 C CA . VAL A 1 130 ? -7.548 -6.018 6.885 1.00 98.75 130 VAL A CA 1
ATOM 1020 C C . VAL A 1 130 ? -6.892 -7.226 6.227 1.00 98.75 130 VAL A C 1
ATOM 1022 O O . VAL A 1 130 ? -6.427 -8.125 6.920 1.00 98.75 130 VAL A O 1
ATOM 1025 N N . VAL A 1 131 ? -6.849 -7.243 4.898 1.00 98.81 131 VAL A N 1
ATOM 1026 C CA . VAL A 1 131 ? -6.066 -8.207 4.117 1.00 98.81 131 VAL A CA 1
ATOM 1027 C C . VAL A 1 131 ? -4.883 -7.472 3.510 1.00 98.81 131 VAL A C 1
ATOM 1029 O O . VAL A 1 131 ? -5.037 -6.392 2.935 1.00 98.81 131 VAL A O 1
ATOM 1032 N N . ARG A 1 132 ? -3.699 -8.064 3.644 1.00 98.75 132 ARG A N 1
ATOM 1033 C CA . ARG A 1 132 ? -2.450 -7.479 3.164 1.00 98.75 132 ARG A CA 1
ATOM 1034 C C . ARG A 1 132 ? -1.492 -8.522 2.589 1.00 98.75 132 ARG A C 1
ATOM 1036 O O . ARG A 1 132 ? -1.779 -9.716 2.645 1.00 98.75 132 ARG A O 1
ATOM 1043 N N . SER A 1 133 ? -0.371 -8.076 2.024 1.00 98.44 133 SER A N 1
ATOM 1044 C CA . SER A 1 133 ? 0.656 -8.951 1.437 1.00 98.44 133 SER A CA 1
ATOM 1045 C C . SER A 1 133 ? 2.059 -8.549 1.904 1.00 98.44 133 SER A C 1
ATOM 1047 O O . SER A 1 133 ? 2.304 -8.655 3.094 1.00 98.44 133 SER A O 1
ATOM 1049 N N . HIS A 1 134 ? 2.961 -8.113 1.012 1.00 98.50 134 HIS A N 1
ATOM 1050 C CA . HIS A 1 134 ? 4.273 -7.461 1.246 1.00 98.50 134 HIS A CA 1
ATOM 1051 C C . HIS A 1 134 ? 5.320 -8.148 2.166 1.00 98.50 134 HIS A C 1
ATOM 1053 O O . HIS A 1 134 ? 6.515 -7.851 2.084 1.00 98.50 134 HIS A O 1
ATOM 1059 N N . GLU A 1 135 ? 4.941 -9.144 2.956 1.00 98.06 135 GLU A N 1
ATOM 1060 C CA . GLU A 1 135 ? 5.826 -10.068 3.656 1.00 98.06 135 GLU A CA 1
ATOM 1061 C C . GLU A 1 135 ? 5.698 -11.469 3.063 1.00 98.06 135 GLU A C 1
ATOM 1063 O O . GLU A 1 135 ? 4.601 -11.952 2.785 1.00 98.06 135 GLU A O 1
ATOM 1068 N N . MET A 1 136 ? 6.838 -12.138 2.901 1.00 97.31 136 MET A N 1
ATOM 1069 C CA . MET A 1 136 ? 6.867 -13.573 2.640 1.00 97.31 136 MET A CA 1
ATOM 1070 C C . MET A 1 136 ? 6.433 -14.313 3.911 1.00 97.31 136 MET A C 1
ATOM 1072 O O . MET A 1 136 ? 6.857 -13.953 5.010 1.00 97.31 136 MET A O 1
ATOM 1076 N N . LYS A 1 137 ? 5.592 -15.337 3.748 1.00 96.88 137 LYS A N 1
ATOM 1077 C CA . LYS A 1 137 ? 5.184 -16.267 4.806 1.00 96.88 137 LYS A CA 1
ATOM 1078 C C . LYS A 1 137 ? 5.408 -17.689 4.311 1.00 96.88 137 LYS A C 1
ATOM 1080 O O . LYS A 1 137 ? 5.088 -17.978 3.157 1.00 96.88 137 LYS A O 1
ATOM 1085 N N . ASP A 1 138 ? 5.912 -18.560 5.180 1.00 96.62 138 ASP A N 1
ATOM 1086 C CA . ASP A 1 138 ? 6.285 -19.934 4.814 1.00 96.62 138 ASP A CA 1
ATOM 1087 C C . ASP A 1 138 ? 5.097 -20.728 4.247 1.00 96.62 138 ASP A C 1
ATOM 1089 O O . ASP A 1 138 ? 5.216 -21.379 3.213 1.00 96.62 138 ASP A O 1
ATOM 1093 N N . GLU A 1 139 ? 3.920 -20.589 4.864 1.00 97.31 139 GLU A N 1
ATOM 1094 C CA . GLU A 1 139 ? 2.676 -21.251 4.435 1.00 97.31 139 GLU A CA 1
ATOM 1095 C C . GLU A 1 139 ? 1.886 -20.438 3.390 1.00 97.31 139 GLU A C 1
ATOM 1097 O O . GLU A 1 139 ? 0.748 -20.762 3.049 1.00 97.31 139 GLU A O 1
ATOM 1102 N N . GLY A 1 140 ? 2.454 -19.335 2.896 1.00 96.44 140 GLY A N 1
ATOM 1103 C CA . GLY A 1 140 ? 1.793 -18.417 1.966 1.00 96.44 140 GLY A CA 1
ATOM 1104 C C . GLY A 1 140 ? 0.750 -17.488 2.600 1.00 96.44 140 GLY A C 1
ATOM 1105 O O . GLY A 1 140 ? 0.224 -16.622 1.902 1.00 96.44 140 GLY A O 1
ATOM 1106 N N . TYR A 1 141 ? 0.464 -17.624 3.901 1.00 97.94 141 TYR A N 1
ATOM 1107 C CA . TYR A 1 141 ? -0.373 -16.705 4.679 1.00 97.94 141 TYR A CA 1
ATOM 1108 C C . TYR A 1 141 ? -0.019 -16.738 6.177 1.00 97.94 141 TYR A C 1
ATOM 1110 O O . TYR A 1 141 ? 0.646 -17.656 6.651 1.00 97.94 141 TYR A O 1
ATOM 1118 N N . GLU A 1 142 ? -0.485 -15.735 6.921 1.00 96.81 142 GLU A N 1
ATOM 1119 C CA . GLU A 1 142 ? -0.464 -15.665 8.389 1.00 96.81 142 GLU A CA 1
ATOM 1120 C C . GLU A 1 142 ? -1.721 -14.904 8.850 1.00 96.81 142 GLU A C 1
ATOM 1122 O O . GLU A 1 142 ? -2.229 -14.066 8.097 1.00 96.81 142 GLU A O 1
ATOM 1127 N N . VAL A 1 143 ? -2.245 -15.231 10.038 1.00 94.06 143 VAL A N 1
ATOM 1128 C CA . VAL A 1 143 ? -3.443 -14.607 10.638 1.00 94.06 143 VAL A CA 1
ATOM 1129 C C . VAL A 1 143 ? -3.076 -13.913 11.937 1.00 94.06 143 VAL A C 1
ATOM 1131 O O . VAL A 1 143 ? -2.492 -14.602 12.803 1.00 94.06 143 VAL A O 1
#

Secondary structure (DSSP, 8-state):
-TT------TTSSHHHHHHSSHHHHHHHHS-HHHHHHHHHHHHTS-SEEEETTTEEEESS---SSS---HHHHHTS--SSPPPSSSHHHHHHH-EE-SSSSEEE-TTSSSEEE-HHHHHHHHHHTT--EEE--SS--TTS---

Organism: Perkinsus olseni (NCBI:txid32597)

Foldseek 3Di:
DPPDADAAALCLAPVNCVVPPVCVVCCVVDRNVVVVVSNQVSLVHQQWDDDPLAEIEGAADDALDALDEPVNSVPDNSRDGDDQDDDSFQSRHEHEDDDADWDQGPVNGHIYHYPVRVVRHCVSSVYHYYHYHNDDDPVRDDD

pLDDT: mean 98.02, std 1.39, range [85.81, 98.94]

Radius of gyration: 15.94 Å; chains: 1; bounding box: 36×33×46 Å